Protein AF-A0A2U1WQC2-F1 (afdb_monomer_lite)

Radius of gyration: 19.67 Å; chains: 1; bounding box: 62×31×38 Å

Structure (mmCIF, N/CA/C/O backbone):
data_AF-A0A2U1WQC2-F1
#
_entry.id   AF-A0A2U1WQC2-F1
#
loop_
_atom_site.group_PDB
_atom_site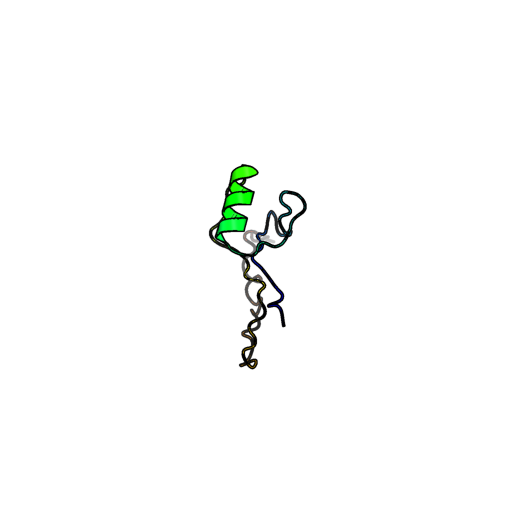.id
_atom_site.type_symbol
_atom_site.label_atom_id
_atom_site.label_alt_id
_atom_site.label_comp_id
_atom_site.label_asym_id
_atom_site.label_entity_id
_atom_site.label_seq_id
_atom_site.pdbx_PDB_ins_code
_atom_site.Cartn_x
_atom_site.Cartn_y
_atom_site.Cartn_z
_atom_site.occupancy
_atom_site.B_iso_or_equiv
_atom_site.auth_seq_id
_atom_site.auth_comp_id
_atom_site.auth_asym_id
_atom_site.auth_atom_id
_atom_site.pdbx_PDB_model_num
ATOM 1 N N . MET A 1 1 ? 11.749 -4.994 -21.177 1.00 40.97 1 MET A N 1
ATOM 2 C CA . MET A 1 1 ? 10.294 -5.006 -20.908 1.00 40.97 1 MET A CA 1
ATOM 3 C C . MET A 1 1 ? 10.11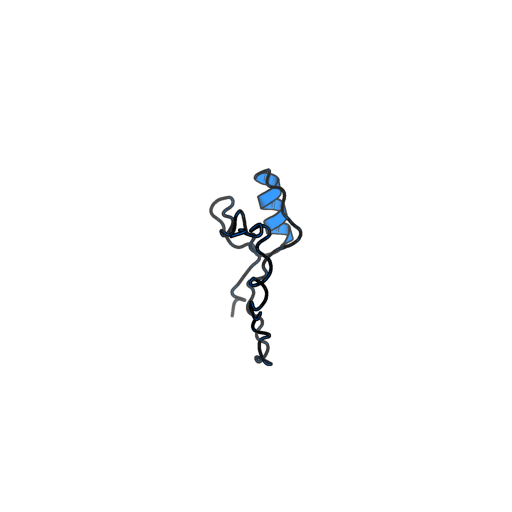4 -5.149 -19.405 1.00 40.97 1 MET A C 1
ATOM 5 O O . MET A 1 1 ? 10.406 -6.210 -18.872 1.00 40.97 1 MET A O 1
ATOM 9 N N . GLY A 1 2 ? 9.820 -4.047 -18.710 1.00 49.59 2 GLY A N 1
ATOM 10 C CA . GLY A 1 2 ? 9.779 -4.010 -17.246 1.00 49.59 2 GLY A CA 1
ATOM 11 C C . GLY A 1 2 ? 8.523 -4.692 -16.712 1.00 49.59 2 GLY A C 1
ATOM 12 O O . GLY A 1 2 ? 7.431 -4.443 -17.211 1.00 49.59 2 GLY A O 1
ATOM 13 N N . LYS A 1 3 ? 8.692 -5.570 -15.724 1.00 57.16 3 LYS A N 1
ATOM 14 C CA . LYS A 1 3 ? 7.609 -6.248 -15.006 1.00 57.16 3 LYS A CA 1
ATOM 15 C C . LYS A 1 3 ? 6.704 -5.173 -14.383 1.00 57.16 3 LYS A C 1
ATOM 17 O O . LYS A 1 3 ? 7.148 -4.456 -13.493 1.00 57.16 3 LYS A O 1
ATOM 22 N N . LEU A 1 4 ? 5.486 -5.007 -14.897 1.00 58.31 4 LEU A N 1
ATOM 23 C CA . LEU A 1 4 ? 4.500 -4.083 -14.332 1.00 58.31 4 LEU A CA 1
ATOM 24 C C . LEU A 1 4 ? 3.85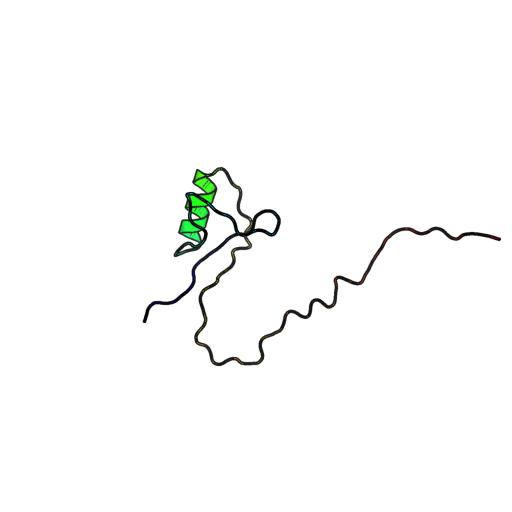2 -4.749 -13.109 1.00 58.31 4 LEU A C 1
ATOM 26 O O . LEU A 1 4 ? 3.358 -5.876 -13.196 1.00 58.31 4 LEU A O 1
ATOM 30 N N . GLY A 1 5 ? 3.900 -4.055 -11.974 1.00 68.19 5 GLY A N 1
ATOM 31 C CA . GLY A 1 5 ? 3.300 -4.481 -10.711 1.00 68.19 5 GLY A CA 1
ATOM 32 C C . GLY A 1 5 ? 4.299 -4.568 -9.556 1.00 68.19 5 GLY A C 1
ATOM 33 O O . GLY A 1 5 ? 5.507 -4.710 -9.743 1.00 68.19 5 GLY A O 1
ATOM 34 N N . GLY A 1 6 ? 3.766 -4.465 -8.346 1.00 84.00 6 GLY A N 1
ATOM 35 C CA . GLY A 1 6 ? 4.502 -4.499 -7.087 1.00 84.00 6 GLY A CA 1
ATOM 36 C C . GLY A 1 6 ? 3.642 -5.036 -5.948 1.00 84.00 6 GLY A C 1
ATOM 37 O O . GLY A 1 6 ? 2.566 -5.593 -6.162 1.00 84.00 6 GLY A O 1
ATOM 38 N N . PHE A 1 7 ? 4.114 -4.862 -4.728 1.00 84.75 7 PHE A N 1
ATOM 39 C CA . PHE A 1 7 ? 3.400 -5.249 -3.523 1.00 84.75 7 PHE A CA 1
ATOM 40 C C . PHE A 1 7 ? 2.581 -4.067 -3.014 1.00 84.75 7 PHE A C 1
ATOM 42 O O . PHE A 1 7 ? 3.092 -2.948 -2.977 1.00 84.75 7 PHE A O 1
ATOM 49 N N . ALA A 1 8 ? 1.337 -4.323 -2.622 1.00 87.00 8 ALA A N 1
ATOM 50 C CA . ALA A 1 8 ? 0.435 -3.346 -2.021 1.00 87.00 8 ALA A CA 1
ATOM 51 C C . ALA A 1 8 ? -0.211 -3.922 -0.755 1.00 87.00 8 ALA A C 1
ATOM 53 O O . ALA A 1 8 ? -0.318 -5.139 -0.589 1.00 87.00 8 ALA A O 1
ATOM 54 N N . ALA A 1 9 ? -0.673 -3.041 0.126 1.00 86.38 9 ALA A N 1
ATOM 55 C CA . ALA A 1 9 ? -1.489 -3.403 1.278 1.00 86.38 9 ALA A CA 1
ATOM 56 C C . ALA A 1 9 ? -2.842 -2.701 1.210 1.00 86.38 9 ALA A C 1
ATOM 58 O O . ALA A 1 9 ? -2.982 -1.654 0.572 1.00 86.38 9 ALA A O 1
ATOM 59 N N . LEU A 1 10 ? -3.826 -3.280 1.891 1.00 88.38 10 LEU A N 1
ATOM 60 C CA . LEU A 1 10 ? -5.114 -2.642 2.120 1.00 88.38 10 LEU A CA 1
ATOM 61 C C . LEU A 1 10 ? -5.222 -2.199 3.575 1.00 88.38 10 LEU A C 1
ATOM 63 O O . LEU A 1 10 ? -4.813 -2.923 4.481 1.00 88.38 10 LEU A O 1
ATOM 67 N N . LEU A 1 11 ? -5.835 -1.040 3.780 1.00 83.75 11 LEU A N 1
ATOM 68 C CA . LEU A 1 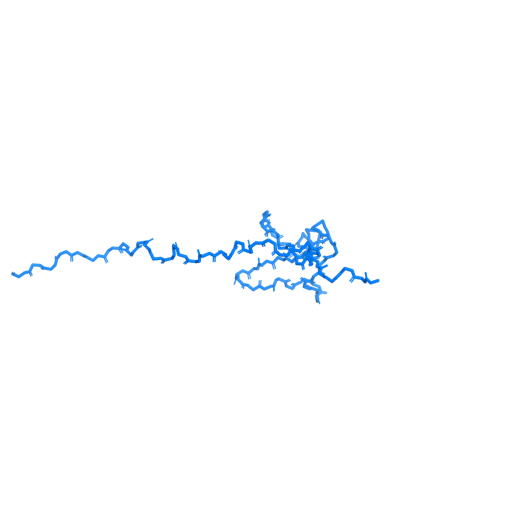11 ? -6.288 -0.554 5.075 1.00 83.75 11 LEU A CA 1
ATOM 69 C C . LEU A 1 11 ? -7.756 -0.150 4.929 1.00 83.75 11 LEU A C 1
ATOM 71 O O . LEU A 1 11 ? -8.094 0.633 4.042 1.00 83.75 11 LEU A O 1
ATOM 75 N N . ASP A 1 12 ? -8.635 -0.752 5.733 1.00 82.06 12 ASP A N 1
ATOM 76 C CA . ASP A 1 12 ? -10.091 -0.530 5.677 1.00 82.06 12 ASP A CA 1
ATOM 77 C C . ASP A 1 12 ? -10.688 -0.652 4.258 1.00 82.06 12 ASP A C 1
ATOM 79 O O . ASP A 1 12 ? -11.530 0.134 3.822 1.00 82.06 12 ASP A O 1
ATOM 83 N N . GLY A 1 13 ? -10.215 -1.645 3.496 1.00 82.75 13 GLY A N 1
ATOM 84 C CA . GLY A 1 13 ? -10.684 -1.914 2.132 1.00 82.75 13 GLY A CA 1
ATOM 85 C C . GLY A 1 13 ? -10.189 -0.925 1.071 1.00 82.75 13 GLY A C 1
ATOM 86 O O . GLY A 1 13 ? -10.628 -0.999 -0.076 1.00 82.75 13 GLY A O 1
ATOM 87 N N . ARG A 1 14 ? -9.273 -0.014 1.418 1.00 84.50 14 ARG A N 1
ATOM 88 C CA . ARG A 1 14 ? -8.644 0.935 0.490 1.00 84.50 14 ARG A CA 1
ATOM 89 C C . ARG A 1 14 ? -7.163 0.638 0.336 1.00 84.50 14 ARG A C 1
ATOM 91 O O . ARG A 1 14 ? -6.533 0.124 1.255 1.00 84.50 14 ARG A O 1
ATOM 98 N N . MET A 1 15 ? -6.605 0.970 -0.826 1.00 87.00 15 MET A N 1
ATOM 99 C CA . MET A 1 15 ? -5.170 0.828 -1.064 1.00 87.00 15 MET A CA 1
ATOM 100 C C . MET A 1 15 ? -4.402 1.756 -0.124 1.00 87.00 15 MET A C 1
ATOM 102 O O . MET A 1 15 ? -4.691 2.949 -0.053 1.00 87.00 15 MET A O 1
ATOM 106 N N . LEU A 1 16 ? -3.465 1.183 0.625 1.00 87.62 16 LEU A N 1
ATOM 107 C CA . LEU A 1 16 ? -2.681 1.907 1.611 1.00 87.62 16 LEU A CA 1
ATOM 108 C C . LEU A 1 16 ? -1.647 2.792 0.906 1.00 87.62 16 LEU A C 1
ATOM 110 O O . LEU A 1 16 ? -0.794 2.291 0.174 1.00 87.62 16 LEU A O 1
ATOM 114 N N . GLU A 1 17 ? -1.719 4.095 1.160 1.00 90.75 17 GLU A N 1
ATOM 115 C CA . GLU A 1 17 ? -0.710 5.069 0.749 1.00 90.75 17 GLU A CA 1
ATOM 116 C C . GLU A 1 17 ? 0.275 5.296 1.896 1.00 90.75 17 GLU A C 1
ATOM 118 O O . GLU A 1 17 ? -0.137 5.652 3.001 1.00 90.75 17 GLU A O 1
ATOM 123 N N . LEU A 1 18 ? 1.573 5.122 1.646 1.00 88.56 18 LEU A N 1
ATOM 124 C CA . LEU A 1 18 ? 2.627 5.498 2.593 1.00 88.56 18 LEU A CA 1
ATOM 125 C C . LEU A 1 18 ? 3.657 6.337 1.855 1.00 88.56 18 LEU A C 1
ATOM 127 O O . LEU A 1 18 ? 4.143 5.925 0.805 1.00 88.56 18 LEU A O 1
ATOM 131 N N . GLU A 1 19 ? 4.014 7.496 2.409 1.00 84.62 19 GLU A N 1
ATOM 132 C CA . GLU A 1 19 ? 5.040 8.378 1.828 1.00 84.62 19 GLU A CA 1
ATOM 133 C C . GLU A 1 19 ? 4.742 8.749 0.348 1.00 84.62 19 GLU A C 1
ATOM 135 O O . GLU A 1 19 ? 5.655 8.878 -0.463 1.00 84.62 19 GLU A O 1
ATOM 140 N N . GLY A 1 20 ? 3.462 8.882 -0.034 1.00 86.19 20 GLY A N 1
ATOM 141 C CA . GLY A 1 20 ? 3.048 9.173 -1.418 1.00 86.19 20 GLY A CA 1
ATOM 142 C C . GLY A 1 20 ? 3.124 7.981 -2.381 1.00 86.19 20 GLY A C 1
ATOM 143 O O . GLY A 1 20 ? 2.971 8.143 -3.592 1.00 86.19 20 GLY A O 1
ATOM 144 N N . CYS A 1 21 ? 3.406 6.782 -1.868 1.00 86.25 21 CYS A N 1
ATOM 145 C CA . CYS A 1 21 ? 3.581 5.563 -2.646 1.00 86.25 21 CYS A CA 1
ATOM 146 C C . CYS A 1 21 ? 2.470 4.555 -2.330 1.00 86.25 21 CYS A C 1
ATOM 148 O O . CYS A 1 21 ? 2.091 4.377 -1.175 1.00 86.25 21 CYS A O 1
ATOM 150 N N . PHE A 1 22 ? 1.991 3.860 -3.364 1.00 88.44 22 PHE A N 1
ATOM 151 C CA . PHE A 1 22 ? 0.987 2.788 -3.251 1.00 88.44 22 PHE A CA 1
ATOM 152 C C . PHE A 1 22 ? 1.529 1.400 -3.614 1.00 88.44 22 PHE A C 1
ATOM 154 O O . PHE A 1 22 ? 0.905 0.383 -3.318 1.00 88.44 22 PHE A O 1
ATOM 161 N N . LEU A 1 23 ? 2.666 1.355 -4.309 1.00 88.75 23 LEU A N 1
ATOM 162 C CA . LEU A 1 23 ? 3.260 0.135 -4.839 1.00 88.75 23 LEU A CA 1
ATOM 163 C C . LEU A 1 23 ? 4.731 0.075 -4.459 1.00 88.75 23 LEU A C 1
ATOM 165 O O . LEU A 1 23 ? 5.485 1.017 -4.702 1.00 88.75 23 LEU A O 1
ATOM 169 N N . TRP A 1 24 ? 5.141 -1.068 -3.919 1.00 88.25 24 TRP A N 1
ATOM 170 C CA . TRP A 1 24 ? 6.522 -1.330 -3.532 1.00 88.25 24 TRP A CA 1
ATOM 171 C C . TRP A 1 24 ? 7.144 -2.439 -4.380 1.00 88.25 24 TRP A C 1
ATOM 173 O O . TRP A 1 24 ? 6.458 -3.376 -4.784 1.00 88.25 24 TRP A O 1
ATOM 183 N N . PRO A 1 25 ? 8.463 -2.396 -4.625 1.00 85.00 25 PRO A N 1
ATOM 184 C CA . PRO A 1 25 ? 9.141 -3.408 -5.435 1.00 85.00 25 PRO A CA 1
ATOM 185 C C . PRO A 1 25 ? 9.234 -4.779 -4.741 1.00 85.00 25 PRO A C 1
ATOM 187 O O . PRO A 1 25 ? 9.430 -5.794 -5.408 1.00 85.00 25 PRO A O 1
ATOM 190 N N . SER A 1 26 ? 9.102 -4.829 -3.411 1.00 84.75 26 SER A N 1
ATOM 191 C CA . SER A 1 26 ? 9.129 -6.059 -2.613 1.00 84.75 26 SER A CA 1
ATOM 192 C C . SER A 1 26 ? 8.219 -5.962 -1.385 1.00 84.75 26 SER A C 1
ATOM 194 O O . SER A 1 26 ? 7.970 -4.867 -0.875 1.00 84.75 26 SER A O 1
ATOM 196 N N . ALA A 1 27 ? 7.775 -7.113 -0.867 1.00 84.25 27 ALA A N 1
ATOM 197 C CA . ALA A 1 27 ? 7.038 -7.188 0.395 1.00 84.25 27 ALA A CA 1
ATOM 198 C C . ALA A 1 27 ? 7.843 -6.581 1.558 1.00 84.25 27 ALA A C 1
ATOM 200 O O . ALA A 1 27 ? 7.303 -5.822 2.351 1.00 84.25 27 ALA A O 1
ATOM 201 N N . THR A 1 28 ? 9.159 -6.817 1.609 1.00 86.88 28 THR A N 1
ATOM 202 C CA . THR A 1 28 ? 10.046 -6.241 2.634 1.00 86.88 28 THR A CA 1
ATOM 203 C C . THR A 1 28 ? 10.091 -4.712 2.579 1.00 86.88 28 THR A C 1
ATOM 205 O O . THR A 1 28 ? 10.135 -4.066 3.626 1.00 86.88 28 THR A O 1
ATOM 208 N N . ALA A 1 29 ? 10.064 -4.119 1.379 1.00 87.88 29 ALA A N 1
ATOM 209 C CA . ALA A 1 29 ? 10.038 -2.666 1.219 1.00 87.88 29 ALA A CA 1
ATOM 210 C C . ALA A 1 29 ? 8.720 -2.065 1.738 1.00 87.88 29 ALA A C 1
ATOM 212 O O . ALA A 1 29 ? 8.754 -1.071 2.464 1.00 87.88 29 ALA A O 1
ATOM 213 N N . LEU A 1 30 ? 7.588 -2.715 1.447 1.00 88.81 30 LEU A N 1
ATOM 214 C CA . LEU A 1 30 ? 6.278 -2.366 2.004 1.00 88.81 30 LEU A CA 1
ATOM 215 C C . LEU A 1 30 ? 6.261 -2.508 3.536 1.00 88.81 30 LEU A C 1
ATOM 217 O O . LEU A 1 30 ? 5.869 -1.573 4.231 1.00 88.81 30 LEU A O 1
ATOM 221 N N . SER A 1 31 ? 6.749 -3.627 4.082 1.00 87.69 31 SER A N 1
ATOM 222 C CA . SER A 1 31 ? 6.820 -3.843 5.535 1.00 87.69 31 SER A CA 1
ATOM 223 C C . SER A 1 31 ? 7.684 -2.798 6.239 1.00 87.69 31 SER A C 1
ATOM 225 O O . SER A 1 31 ? 7.321 -2.304 7.306 1.00 87.69 31 SER A O 1
ATOM 227 N N . GLY A 1 32 ? 8.813 -2.420 5.636 1.00 90.50 32 GLY A N 1
ATOM 228 C CA . GLY A 1 32 ? 9.671 -1.355 6.146 1.00 90.50 32 GLY A CA 1
ATOM 229 C C . GLY A 1 32 ? 8.974 0.007 6.164 1.00 90.50 32 GLY A C 1
ATOM 230 O O . GLY A 1 32 ? 9.091 0.727 7.156 1.00 90.50 32 GLY A O 1
ATOM 231 N N . ALA A 1 33 ? 8.235 0.345 5.102 1.00 89.06 33 ALA A N 1
ATOM 232 C CA . ALA A 1 33 ? 7.461 1.583 5.019 1.00 89.06 33 ALA A CA 1
ATOM 233 C C . ALA A 1 33 ? 6.332 1.622 6.061 1.00 89.06 33 ALA A C 1
ATOM 235 O O . ALA A 1 33 ? 6.215 2.596 6.801 1.00 89.06 33 ALA A O 1
ATOM 236 N N . ALA A 1 34 ? 5.562 0.540 6.202 1.00 88.50 34 ALA A N 1
ATOM 237 C CA . ALA A 1 34 ? 4.494 0.462 7.198 1.00 88.50 34 ALA A CA 1
ATOM 238 C C . ALA A 1 34 ? 5.037 0.573 8.628 1.00 88.50 34 ALA A C 1
ATOM 240 O O . ALA A 1 34 ? 4.477 1.299 9.446 1.00 88.50 34 ALA A O 1
ATOM 241 N N . ARG A 1 35 ? 6.190 -0.054 8.912 1.00 89.69 35 ARG A N 1
ATOM 242 C CA . ARG A 1 35 ? 6.850 0.068 10.218 1.00 89.69 35 ARG A CA 1
ATOM 243 C C . ARG A 1 35 ? 7.276 1.505 10.520 1.00 89.69 35 ARG A C 1
ATOM 245 O O . ARG A 1 35 ? 7.116 1.943 11.654 1.00 89.69 35 ARG A O 1
ATOM 252 N N . ARG A 1 36 ? 7.801 2.245 9.533 1.00 88.50 36 ARG A N 1
ATOM 253 C CA . ARG A 1 36 ? 8.125 3.677 9.697 1.00 88.50 36 ARG A CA 1
ATOM 254 C C . ARG A 1 36 ? 6.877 4.521 9.949 1.00 88.50 36 ARG A C 1
ATOM 256 O O . ARG A 1 36 ? 6.935 5.444 10.751 1.00 88.50 36 ARG A O 1
ATOM 263 N N . ALA A 1 37 ? 5.763 4.169 9.314 1.00 86.69 37 ALA A N 1
ATOM 264 C CA . ALA A 1 37 ? 4.471 4.812 9.522 1.00 86.69 37 ALA A CA 1
ATOM 265 C C . ALA A 1 37 ? 3.766 4.390 10.830 1.00 86.69 37 ALA A C 1
ATOM 267 O O . ALA A 1 37 ? 2.692 4.902 11.128 1.00 86.69 37 ALA A O 1
ATOM 268 N N . GLY A 1 38 ? 4.337 3.461 11.611 1.00 88.00 38 GLY A N 1
ATOM 269 C CA . GLY A 1 38 ? 3.720 2.950 12.841 1.00 88.00 38 GLY A CA 1
ATOM 270 C C . GLY A 1 38 ? 2.505 2.044 12.604 1.00 88.00 38 GLY A C 1
ATOM 271 O O . GLY A 1 38 ? 1.709 1.838 13.516 1.00 88.00 38 GLY A O 1
ATOM 272 N N . ILE A 1 39 ? 2.352 1.504 11.393 1.00 86.25 39 ILE A N 1
ATOM 273 C CA . ILE A 1 39 ? 1.219 0.665 10.997 1.00 86.25 39 ILE A CA 1
ATOM 274 C C . ILE A 1 39 ? 1.598 -0.808 11.144 1.00 86.25 39 ILE A C 1
ATOM 276 O O . ILE A 1 39 ? 2.583 -1.277 10.568 1.00 86.25 39 ILE A O 1
ATOM 280 N N . ALA A 1 40 ? 0.782 -1.553 11.888 1.00 82.44 40 ALA A N 1
ATOM 281 C CA . ALA A 1 40 ? 0.874 -3.004 11.958 1.00 82.44 40 ALA A CA 1
ATOM 282 C C . ALA A 1 40 ? 0.250 -3.622 10.697 1.00 82.44 40 ALA A C 1
ATOM 284 O O . ALA A 1 40 ? -0.963 -3.566 10.500 1.00 82.44 40 ALA A O 1
ATOM 285 N N . LEU A 1 41 ? 1.089 -4.194 9.833 1.00 74.12 41 LEU A N 1
ATOM 286 C CA . LEU A 1 41 ? 0.640 -4.948 8.663 1.00 74.12 41 LEU A CA 1
ATOM 287 C C . LEU A 1 41 ? 0.105 -6.320 9.073 1.00 74.12 41 LEU A C 1
ATOM 289 O O . LEU A 1 41 ? 0.675 -6.988 9.933 1.00 74.12 41 LEU A O 1
ATOM 293 N N . SER A 1 42 ? -0.954 -6.752 8.396 1.00 72.69 42 SER A N 1
ATOM 294 C CA . SER A 1 42 ? -1.359 -8.157 8.36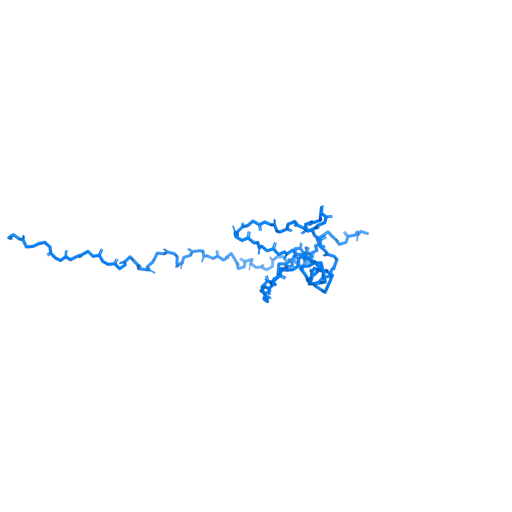6 1.00 72.69 42 SER A CA 1
ATOM 295 C C . SER A 1 42 ? -0.456 -8.947 7.409 1.00 72.69 42 SER A C 1
ATOM 297 O O . SER A 1 42 ? 0.127 -8.370 6.490 1.00 72.69 42 SER A O 1
ATOM 299 N N . ASP A 1 43 ? -0.387 -10.271 7.572 1.00 71.00 43 ASP A N 1
ATOM 300 C CA . ASP A 1 43 ? 0.343 -11.174 6.666 1.00 71.00 43 ASP A CA 1
ATOM 301 C C . ASP A 1 43 ? -0.266 -11.234 5.244 1.00 71.00 43 ASP A C 1
ATOM 303 O O . ASP A 1 43 ? 0.334 -11.782 4.319 1.00 71.00 43 ASP A O 1
ATOM 307 N N . LEU A 1 44 ? -1.454 -10.651 5.043 1.00 68.25 44 LEU A N 1
ATOM 308 C CA . LEU A 1 44 ? -2.111 -10.507 3.743 1.00 68.25 44 LEU A CA 1
ATOM 309 C C . LEU A 1 44 ? -1.560 -9.303 2.962 1.00 68.25 44 LEU A C 1
ATOM 311 O O . LEU A 1 44 ? -2.040 -8.177 3.090 1.00 68.25 44 LEU A O 1
ATOM 315 N N . ILE A 1 45 ? -0.572 -9.567 2.105 1.00 78.06 45 ILE A N 1
ATOM 316 C CA . ILE A 1 45 ? -0.013 -8.608 1.141 1.00 78.06 45 ILE A CA 1
ATOM 317 C C . ILE A 1 45 ? -0.494 -8.963 -0.271 1.00 78.06 45 ILE A C 1
ATOM 319 O O . ILE A 1 45 ? -0.454 -10.123 -0.680 1.00 78.06 45 ILE A O 1
ATOM 323 N N . LEU A 1 46 ? -0.913 -7.956 -1.038 1.00 78.06 46 LEU A N 1
ATOM 324 C CA . LEU A 1 46 ? -1.306 -8.114 -2.437 1.00 78.06 46 LEU A CA 1
ATOM 325 C C . LEU A 1 46 ? -0.065 -8.092 -3.335 1.00 78.06 46 LEU A C 1
ATOM 327 O O . LEU A 1 46 ? 0.645 -7.088 -3.382 1.00 78.06 46 LEU A O 1
ATOM 331 N N . ASP A 1 47 ? 0.169 -9.169 -4.083 1.00 79.19 47 ASP A N 1
ATOM 332 C CA . ASP A 1 47 ? 1.126 -9.187 -5.193 1.00 79.19 47 ASP A CA 1
ATOM 333 C C . ASP A 1 47 ? 0.394 -8.810 -6.488 1.00 79.19 47 ASP A C 1
ATOM 335 O O . ASP A 1 47 ? -0.428 -9.568 -6.997 1.00 79.19 47 ASP A O 1
ATOM 339 N N . THR A 1 48 ? 0.663 -7.612 -7.007 1.00 78.94 48 THR A N 1
ATOM 340 C CA . THR A 1 48 ? 0.034 -7.094 -8.237 1.00 78.94 48 THR A CA 1
ATOM 341 C C . THR A 1 48 ? 0.865 -7.373 -9.488 1.00 78.94 48 THR A C 1
ATOM 343 O O . THR A 1 48 ? 0.542 -6.889 -10.575 1.00 78.94 48 THR A O 1
ATOM 346 N N . ARG A 1 49 ? 1.968 -8.123 -9.366 1.00 74.69 49 ARG A N 1
ATOM 347 C CA . ARG A 1 49 ? 2.815 -8.454 -10.513 1.00 74.69 49 ARG A CA 1
ATOM 348 C C . ARG A 1 49 ? 2.025 -9.313 -11.489 1.00 74.69 49 ARG A C 1
ATOM 350 O O . ARG A 1 49 ? 1.516 -10.372 -11.136 1.00 74.69 49 ARG A O 1
ATOM 357 N N . SER A 1 50 ? 1.982 -8.875 -12.743 1.00 64.38 50 SER A N 1
ATOM 358 C CA . SER A 1 50 ? 1.405 -9.683 -13.817 1.00 64.38 50 SER A CA 1
ATOM 359 C C . SER A 1 50 ? 2.230 -10.962 -13.986 1.00 64.38 50 SER A C 1
ATOM 361 O O . SER A 1 50 ? 3.413 -10.904 -14.334 1.00 64.38 50 SER A O 1
ATOM 363 N N . THR A 1 51 ? 1.628 -12.123 -13.729 1.00 61.47 51 THR A N 1
ATOM 364 C CA . THR A 1 51 ? 2.192 -13.406 -14.149 1.00 61.47 51 THR A CA 1
ATOM 365 C C . THR A 1 51 ? 1.907 -13.565 -15.634 1.00 61.47 51 THR A C 1
ATOM 367 O O . THR A 1 51 ? 0.759 -13.751 -16.029 1.00 61.47 51 THR A O 1
ATOM 370 N N . THR A 1 52 ? 2.939 -13.479 -16.472 1.00 55.12 52 THR A N 1
ATOM 371 C CA . THR A 1 52 ? 2.878 -13.876 -17.889 1.00 55.12 52 THR A CA 1
ATOM 372 C C . THR A 1 52 ? 2.796 -15.405 -17.997 1.00 55.12 52 THR A C 1
ATOM 374 O O . THR A 1 52 ? 3.636 -16.038 -18.622 1.00 55.12 52 THR A O 1
ATOM 377 N N . GLU A 1 53 ? 1.823 -16.013 -17.331 1.00 55.28 53 GLU A N 1
ATOM 378 C CA . GLU A 1 53 ? 1.468 -17.419 -17.496 1.00 55.28 53 GLU A CA 1
ATOM 379 C C . GLU A 1 53 ? 0.240 -17.454 -18.418 1.00 55.28 53 GLU A C 1
ATOM 381 O O . GLU A 1 53 ? -0.663 -16.624 -18.245 1.00 55.28 53 GLU A O 1
ATOM 386 N N . PRO A 1 54 ? 0.177 -18.349 -19.422 1.00 46.06 54 PRO A N 1
ATOM 387 C CA . PRO A 1 54 ? -1.026 -18.498 -20.227 1.00 46.06 54 PRO A CA 1
ATOM 388 C C . PRO A 1 54 ? -2.171 -18.855 -19.282 1.00 46.06 54 PRO A C 1
ATOM 390 O O . PRO A 1 54 ? -2.059 -19.785 -18.487 1.00 46.06 54 PRO A O 1
ATOM 393 N N . ALA A 1 55 ? -3.246 -18.072 -19.343 1.00 52.44 55 ALA A N 1
ATOM 394 C CA . ALA A 1 55 ? -4.410 -18.209 -18.487 1.00 52.44 55 ALA A CA 1
ATOM 395 C C . ALA A 1 55 ? -5.054 -19.602 -18.644 1.00 52.44 55 ALA A C 1
ATOM 397 O O . ALA A 1 55 ? -5.972 -19.795 -19.438 1.00 52.44 55 ALA A O 1
ATOM 398 N N . GLY A 1 56 ? -4.588 -20.579 -17.860 1.00 50.75 56 GLY A N 1
ATOM 399 C CA . GLY A 1 56 ? -5.442 -21.655 -17.366 1.00 50.75 56 GLY A CA 1
ATOM 400 C C . GLY A 1 56 ? -6.594 -21.022 -16.583 1.00 50.75 56 GLY A C 1
ATOM 401 O O . GLY A 1 56 ? -6.416 -19.910 -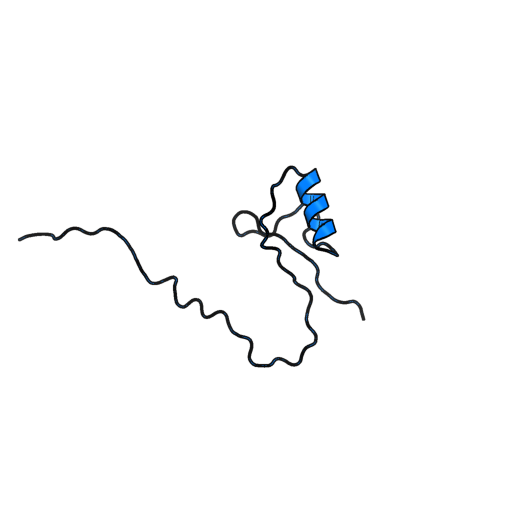16.075 1.00 50.75 56 GLY A O 1
ATOM 402 N N . PRO A 1 57 ? -7.783 -21.656 -16.545 1.00 46.53 57 PRO A N 1
ATOM 403 C CA . PRO A 1 57 ? -9.021 -20.991 -16.165 1.00 46.53 57 PRO A CA 1
ATOM 404 C C . PRO A 1 57 ? -8.803 -20.287 -14.837 1.00 46.53 57 PRO A C 1
ATOM 406 O O . PRO A 1 57 ? -8.543 -20.934 -13.821 1.00 46.53 57 PRO A O 1
ATOM 409 N N . ALA A 1 58 ? -8.839 -18.953 -14.888 1.00 52.88 58 ALA A N 1
ATOM 410 C CA . ALA A 1 58 ? -8.768 -18.133 -13.702 1.00 52.88 58 ALA A CA 1
ATOM 411 C C . ALA A 1 58 ? -9.819 -18.704 -12.760 1.00 52.88 58 ALA A C 1
ATOM 413 O O . ALA A 1 58 ? -10.998 -18.769 -13.120 1.00 52.88 58 ALA A O 1
ATOM 414 N N . ALA A 1 59 ? -9.385 -19.176 -11.593 1.00 50.38 59 ALA A N 1
ATOM 415 C CA . ALA A 1 59 ? -10.290 -19.420 -10.494 1.00 50.38 59 ALA A CA 1
ATOM 416 C C . ALA A 1 59 ? -10.873 -18.048 -10.153 1.00 50.38 59 ALA A C 1
ATOM 418 O O . ALA A 1 59 ? -10.343 -17.311 -9.326 1.00 50.38 59 ALA A O 1
ATOM 419 N N . ALA A 1 60 ? -11.916 -17.661 -10.890 1.00 45.56 60 ALA A N 1
ATOM 420 C CA . ALA A 1 60 ? -12.791 -16.583 -10.523 1.00 45.56 60 ALA A CA 1
ATOM 421 C C . ALA A 1 60 ? -13.198 -16.932 -9.103 1.00 45.56 60 ALA A C 1
ATOM 423 O O . ALA A 1 60 ? -13.805 -17.980 -8.865 1.00 45.56 60 ALA A O 1
ATOM 424 N N . VAL A 1 61 ? -12.760 -16.109 -8.154 1.00 45.16 61 VAL A N 1
ATOM 425 C CA . VAL A 1 61 ? -13.210 -16.197 -6.775 1.00 45.16 61 VAL A CA 1
ATOM 426 C C . VAL A 1 61 ? -14.710 -15.969 -6.849 1.00 45.16 61 VAL A C 1
ATOM 428 O O . VAL A 1 61 ? -15.188 -14.841 -6.948 1.00 45.16 61 VAL A O 1
ATOM 431 N N . SER A 1 62 ? -15.454 -17.069 -6.922 1.00 42.16 62 SER A N 1
ATOM 432 C CA . SER A 1 62 ? -16.898 -17.055 -6.883 1.00 42.16 62 SER A CA 1
ATOM 433 C C . SER A 1 62 ? -17.244 -16.529 -5.500 1.00 42.16 62 SER A C 1
ATOM 435 O O . SER A 1 62 ? -17.075 -17.231 -4.505 1.00 42.16 62 SER A O 1
ATOM 437 N N . ALA A 1 63 ? -17.696 -15.277 -5.418 1.00 47.28 63 ALA A N 1
ATOM 438 C CA . ALA A 1 63 ? -18.175 -14.645 -4.188 1.00 47.28 63 ALA A CA 1
ATOM 439 C C . ALA A 1 63 ? -19.505 -15.265 -3.695 1.00 47.28 63 ALA A C 1
ATOM 441 O O . ALA A 1 63 ? -20.352 -14.602 -3.098 1.00 47.28 63 ALA A O 1
ATOM 442 N N . GLN A 1 64 ? -19.708 -16.558 -3.936 1.00 52.78 64 GLN A N 1
ATOM 443 C CA . GLN A 1 64 ? -20.822 -17.350 -3.450 1.00 52.78 64 GLN A CA 1
ATOM 444 C C . GLN A 1 64 ? -20.515 -17.850 -2.036 1.00 52.78 64 GLN A C 1
ATOM 446 O O . GLN A 1 64 ? -20.384 -19.044 -1.818 1.00 52.78 64 GLN A O 1
ATOM 451 N N . SER A 1 65 ? -20.395 -16.935 -1.071 1.00 47.38 65 SER A N 1
ATOM 452 C CA . SER A 1 65 ? -20.763 -17.223 0.327 1.00 47.38 65 SER A CA 1
ATOM 453 C C . SER A 1 65 ? -20.847 -15.965 1.207 1.00 47.38 65 SER A C 1
ATOM 455 O O . SER A 1 65 ? -20.549 -16.021 2.394 1.00 47.38 65 SER A O 1
ATOM 457 N N . ALA A 1 66 ? -21.285 -14.820 0.672 1.00 48.53 66 ALA A N 1
ATOM 458 C CA . ALA A 1 66 ? -21.806 -13.739 1.525 1.00 48.53 66 ALA A CA 1
ATOM 459 C C . ALA A 1 66 ? -23.318 -13.898 1.806 1.00 48.53 66 ALA A C 1
ATOM 461 O O . ALA A 1 66 ? -23.933 -13.055 2.452 1.00 48.53 66 ALA A O 1
ATOM 462 N N . ALA A 1 67 ? -23.930 -14.992 1.338 1.00 52.09 67 ALA A N 1
ATOM 463 C CA . ALA A 1 67 ? -25.311 -15.349 1.630 1.00 52.09 67 ALA A CA 1
ATOM 464 C C . ALA A 1 67 ? -25.349 -16.552 2.581 1.00 52.09 67 ALA A C 1
ATOM 466 O O . ALA A 1 67 ? -25.457 -17.688 2.124 1.00 52.09 67 ALA A O 1
ATOM 467 N N . ARG A 1 68 ? -25.214 -16.275 3.886 1.00 48.34 68 ARG A N 1
ATOM 468 C CA . ARG A 1 68 ? -25.694 -17.027 5.074 1.00 48.34 68 ARG A CA 1
ATOM 469 C C . ARG A 1 68 ? -24.806 -16.602 6.260 1.00 48.34 68 ARG A C 1
ATOM 471 O O . ARG A 1 68 ? -23.603 -16.762 6.184 1.00 48.34 68 ARG A O 1
ATOM 478 N N . LEU A 1 69 ? -25.272 -16.029 7.366 1.00 48.09 69 LEU A N 1
ATOM 479 C CA . LEU A 1 69 ? -26.577 -16.059 8.012 1.00 48.09 69 LEU A CA 1
ATOM 480 C C . LEU A 1 69 ? -26.855 -14.708 8.685 1.00 48.09 69 LEU A C 1
ATOM 482 O O . LEU A 1 69 ? -25.997 -14.166 9.374 1.00 48.09 69 LEU A O 1
ATOM 486 N N . ARG A 1 70 ? -28.079 -14.198 8.541 1.00 51.06 70 ARG A N 1
ATOM 487 C CA . ARG A 1 70 ? -28.615 -13.142 9.408 1.00 51.06 70 ARG A CA 1
ATOM 488 C C . ARG A 1 70 ? -29.061 -13.830 10.708 1.00 51.06 70 ARG A C 1
ATOM 490 O O . ARG A 1 70 ? -29.958 -14.669 10.625 1.00 51.06 70 ARG A O 1
ATOM 497 N N . PRO A 1 71 ? -28.475 -13.550 11.884 1.00 53.16 71 PRO A N 1
ATOM 498 C CA . PRO A 1 71 ? -29.041 -14.025 13.135 1.00 53.16 71 PRO A CA 1
ATOM 499 C C . PRO A 1 71 ? -30.159 -13.061 13.557 1.00 53.16 71 PRO A C 1
ATOM 501 O O . PRO A 1 71 ? -29.974 -11.845 13.546 1.00 53.16 71 PRO A O 1
ATOM 504 N N . GLY A 1 72 ? -31.321 -13.597 13.930 1.00 50.84 72 GLY A N 1
ATOM 505 C CA . GLY A 1 72 ? -32.320 -12.868 14.717 1.00 50.84 72 GLY A CA 1
ATOM 506 C C . GLY A 1 72 ? -33.565 -12.392 13.964 1.00 50.84 72 GLY A C 1
ATOM 507 O O . GLY A 1 72 ? -33.565 -11.349 13.309 1.00 50.84 72 GLY A O 1
ATOM 508 N N . GLY A 1 73 ? -34.655 -13.133 14.166 1.00 48.34 73 GLY A N 1
ATOM 509 C CA . GLY A 1 73 ? -36.039 -12.720 13.946 1.00 48.34 73 GLY A CA 1
ATOM 510 C C . GLY A 1 73 ? -36.965 -13.733 14.624 1.00 48.34 73 GLY A C 1
ATOM 511 O O . GLY A 1 73 ? -37.219 -14.790 14.062 1.00 48.34 73 GLY A O 1
ATOM 512 N N . LEU A 1 74 ? -37.355 -13.443 15.868 1.00 58.75 74 LEU A N 1
ATOM 513 C CA . LEU A 1 74 ? -38.237 -14.236 16.742 1.00 58.75 74 LEU A CA 1
ATOM 514 C C . LEU A 1 74 ? -39.587 -14.598 16.080 1.00 58.75 74 LEU A C 1
ATOM 516 O O . LEU A 1 74 ? -40.031 -13.872 15.188 1.00 58.75 74 LEU A O 1
ATOM 520 N N . PRO A 1 75 ? -40.273 -15.669 16.533 1.00 55.59 75 PRO A N 1
ATOM 521 C CA . PRO A 1 75 ? -41.581 -16.040 16.007 1.00 55.59 75 PRO A CA 1
ATOM 522 C C . PRO A 1 75 ? -42.640 -15.031 16.470 1.00 55.59 75 PRO A C 1
ATOM 524 O O . PRO A 1 75 ? -42.781 -14.780 17.667 1.00 55.59 75 PRO A O 1
ATOM 527 N N . LEU A 1 76 ? -43.393 -14.461 15.527 1.00 52.44 76 LEU A N 1
ATOM 528 C CA . LEU A 1 76 ? -44.586 -13.677 15.836 1.00 52.44 76 LEU A CA 1
ATOM 529 C C . LEU A 1 76 ? -45.783 -14.628 15.905 1.00 52.44 76 LEU A C 1
ATOM 531 O O . LEU A 1 76 ? -46.191 -15.196 14.894 1.00 52.44 76 LEU A O 1
ATOM 535 N N . ALA A 1 77 ? -46.302 -14.810 17.116 1.00 58.56 77 ALA A N 1
ATOM 536 C CA . ALA A 1 77 ? -47.580 -15.452 17.369 1.00 58.56 77 ALA A CA 1
ATOM 537 C C . ALA A 1 77 ? -48.740 -14.562 16.893 1.00 58.56 77 ALA A C 1
ATOM 539 O O . ALA A 1 77 ? -48.718 -13.350 17.120 1.00 58.56 77 ALA A O 1
ATOM 540 N N . ALA A 1 78 ? -49.754 -15.190 16.302 1.00 50.97 78 ALA A N 1
ATOM 541 C CA . ALA A 1 78 ? -51.158 -14.802 16.391 1.00 50.97 78 ALA A CA 1
ATOM 542 C C . ALA A 1 78 ? -52.001 -16.078 16.287 1.00 50.97 78 ALA A C 1
ATOM 544 O O . ALA A 1 78 ? -51.720 -16.875 15.362 1.00 50.97 78 ALA A O 1
#

pLDDT: mean 70.21, std 17.0, range [40.97, 90.75]

Secondary structure (DSSP, 8-state):
------EE-EETTEEPPBTTBS-BSSHHHHHHHHHHTT----S--EE-----S----------TTS------------

Sequence (78 aa):
MGKLGGFAALLDGRMLELEGCFLWPSATALSGAARRAGIALSDLILDTRSTTEPAGPAAAVSAQSAARLRPGGLPLAA

Foldseek 3Di:
DDFPWAKWADDPNHTDDFPNDRGDNYPVRVVVRCVVVVHDGDPDIDTGTDDPDPDDPPPPVPPPPVPDDDPDDDDDDD